Protein AF-A0A2V7AAL9-F1 (afdb_monomer_lite)

Foldseek 3Di:
DDDDAQWWAADPVGIKGFHDDWDADPVRQKIWTWIDHPVDPDDIDIDIDGSPDDTDTDDD

Sequence (60 aa):
MQLQIGDRMTDSTGELEVVGRPYTTKGGKNAHVRVQRASQPGVTETKMWGAYEIVSVRRA

Secondary structure (DSSP, 8-state):
----TT-EEEETTEEEEE-S--EEEGGGTEEEEEEEETTEEEEEEEEEEETT-----B--

Structure (mmCIF, N/CA/C/O backbone):
data_AF-A0A2V7AAL9-F1
#
_entry.id   AF-A0A2V7AAL9-F1
#
loop_
_atom_site.group_PDB
_atom_site.id
_atom_site.type_symbol
_atom_site.label_atom_id
_atom_site.label_alt_id
_atom_site.label_comp_id
_atom_site.label_asym_id
_atom_site.label_entity_id
_atom_site.label_seq_id
_atom_site.pdbx_PDB_ins_code
_atom_site.Cartn_x
_atom_site.Cartn_y
_atom_site.Cartn_z
_atom_site.occupancy
_atom_site.B_iso_or_equiv
_atom_site.auth_seq_id
_atom_site.auth_comp_id
_atom_site.auth_asym_id
_atom_site.auth_atom_id
_atom_site.pdbx_PDB_model_num
ATOM 1 N N . MET A 1 1 ? 8.772 -5.444 -5.232 1.00 73.00 1 MET A N 1
ATOM 2 C CA . MET A 1 1 ? 7.737 -4.793 -4.398 1.00 73.00 1 MET A CA 1
ATOM 3 C C . MET A 1 1 ? 6.894 -5.868 -3.723 1.00 73.00 1 MET A C 1
ATOM 5 O O . MET A 1 1 ? 6.483 -6.781 -4.425 1.00 73.00 1 MET A O 1
ATOM 9 N N . GLN A 1 2 ? 6.683 -5.794 -2.403 1.00 83.56 2 GLN A N 1
ATOM 10 C CA . GLN A 1 2 ? 5.990 -6.836 -1.617 1.00 83.56 2 GLN A CA 1
ATOM 11 C C . GLN A 1 2 ? 4.778 -6.336 -0.814 1.00 83.56 2 GLN A C 1
ATOM 13 O O . GLN A 1 2 ? 4.220 -7.114 -0.046 1.00 83.56 2 GLN A O 1
ATOM 18 N N . LEU A 1 3 ? 4.381 -5.068 -0.965 1.00 89.69 3 LEU A N 1
ATOM 19 C CA . LEU A 1 3 ? 3.196 -4.530 -0.292 1.00 89.69 3 LEU A CA 1
ATOM 20 C C . LEU A 1 3 ? 1.923 -5.196 -0.827 1.00 89.69 3 LEU A C 1
ATOM 22 O O . LEU A 1 3 ? 1.836 -5.527 -2.012 1.00 89.69 3 LEU A O 1
ATOM 26 N N . GLN A 1 4 ? 0.951 -5.397 0.052 1.00 92.44 4 GLN A N 1
ATOM 27 C CA . GLN A 1 4 ? -0.320 -6.057 -0.226 1.00 92.44 4 GLN A CA 1
ATOM 28 C C . GLN A 1 4 ? -1.475 -5.215 0.305 1.00 92.44 4 GLN A C 1
ATOM 30 O O . GLN A 1 4 ? -1.298 -4.391 1.196 1.00 92.44 4 GLN A O 1
ATOM 35 N N . ILE A 1 5 ? -2.665 -5.416 -0.259 1.00 94.19 5 ILE A N 1
ATOM 36 C CA . ILE A 1 5 ? -3.886 -4.795 0.261 1.00 94.19 5 ILE A CA 1
ATOM 37 C C . ILE A 1 5 ? -4.124 -5.303 1.687 1.00 94.19 5 ILE A C 1
ATOM 39 O O . ILE A 1 5 ? -4.001 -6.499 1.935 1.00 94.19 5 ILE A O 1
ATOM 43 N N . GLY A 1 6 ? -4.447 -4.391 2.603 1.00 93.88 6 GLY A N 1
ATOM 44 C CA . GLY A 1 6 ? -4.596 -4.655 4.034 1.00 93.88 6 GLY A CA 1
ATOM 45 C C . GLY A 1 6 ? -3.311 -4.479 4.848 1.00 93.88 6 GLY A C 1
ATOM 46 O O . GLY A 1 6 ? -3.386 -4.432 6.075 1.00 93.88 6 GLY A O 1
ATOM 47 N N . ASP A 1 7 ? -2.145 -4.328 4.206 1.00 94.31 7 ASP A N 1
ATOM 48 C CA . ASP A 1 7 ? -0.913 -3.992 4.922 1.00 94.31 7 ASP A CA 1
ATOM 49 C C . ASP A 1 7 ? -1.078 -2.663 5.651 1.00 94.31 7 ASP A C 1
ATOM 51 O O . ASP A 1 7 ? -1.531 -1.674 5.063 1.00 94.31 7 ASP A O 1
ATOM 55 N N . ARG A 1 8 ? -0.647 -2.624 6.914 1.00 94.38 8 ARG A N 1
ATOM 56 C CA . ARG A 1 8 ? -0.612 -1.392 7.697 1.00 94.38 8 ARG A CA 1
ATOM 57 C C . ARG A 1 8 ? 0.810 -0.937 7.949 1.00 94.38 8 ARG A C 1
ATOM 59 O O . ARG A 1 8 ? 1.684 -1.751 8.228 1.00 94.38 8 ARG A O 1
ATOM 66 N N . MET A 1 9 ? 1.043 0.362 7.858 1.00 92.62 9 MET A N 1
ATOM 67 C CA . MET A 1 9 ? 2.346 0.983 8.082 1.00 92.62 9 MET A CA 1
ATOM 68 C C . MET A 1 9 ? 2.176 2.302 8.821 1.00 92.62 9 MET A C 1
ATOM 70 O O . MET A 1 9 ? 1.168 2.983 8.654 1.00 92.62 9 MET A O 1
ATOM 74 N N . THR A 1 10 ? 3.170 2.681 9.612 1.00 91.31 10 THR A N 1
ATOM 75 C CA . THR A 1 10 ? 3.136 3.935 10.368 1.00 91.31 10 THR A CA 1
ATOM 76 C C . THR A 1 10 ? 4.043 4.954 9.708 1.00 91.31 10 THR A C 1
ATOM 78 O O . THR A 1 10 ? 5.194 4.656 9.391 1.00 91.31 10 THR A O 1
ATOM 81 N N . ASP A 1 11 ? 3.539 6.168 9.537 1.00 85.12 11 ASP A N 1
ATOM 82 C CA . ASP A 1 11 ? 4.349 7.328 9.193 1.00 85.12 11 ASP A CA 1
ATOM 83 C C . ASP A 1 11 ? 4.241 8.413 10.273 1.00 85.12 11 ASP A C 1
ATOM 85 O O . ASP A 1 11 ? 3.554 8.251 11.284 1.00 85.12 11 ASP A O 1
ATOM 89 N N . SER A 1 12 ? 4.919 9.543 10.060 1.00 84.38 12 SER A N 1
ATOM 90 C CA . SER A 1 12 ? 4.902 10.697 10.974 1.00 84.38 12 SER A CA 1
ATOM 91 C C . SER A 1 12 ? 3.507 11.274 11.235 1.00 84.38 12 SER A C 1
ATOM 93 O O . SER A 1 12 ? 3.322 12.066 12.153 1.00 84.38 12 SER A O 1
ATOM 95 N N . THR A 1 13 ? 2.526 10.887 10.431 1.00 83.94 13 THR A N 1
ATOM 96 C CA . THR A 1 13 ? 1.158 11.395 10.441 1.00 83.94 13 THR A CA 1
ATOM 97 C C . THR A 1 13 ? 0.135 10.336 10.880 1.00 83.94 13 THR A C 1
ATOM 99 O O . THR A 1 13 ? -1.058 10.627 10.929 1.00 83.94 13 THR A O 1
ATOM 102 N N . GLY A 1 14 ? 0.579 9.121 11.226 1.00 89.94 14 GLY A N 1
ATOM 103 C CA . GLY A 1 14 ? -0.244 8.051 11.796 1.00 89.94 14 GLY A CA 1
ATOM 104 C C . GLY A 1 14 ? -0.186 6.732 11.022 1.00 89.94 14 GLY A C 1
ATOM 105 O O . GLY A 1 14 ? 0.666 6.521 10.162 1.00 89.94 14 GLY A O 1
ATOM 106 N N . GLU A 1 15 ? -1.115 5.828 11.338 1.00 94.19 15 GLU A N 1
ATOM 107 C CA . GLU A 1 15 ? -1.227 4.532 10.662 1.00 94.19 15 GLU A CA 1
ATOM 108 C C . GLU A 1 15 ? -1.937 4.682 9.306 1.00 94.19 15 GLU A C 1
ATOM 110 O O . GLU A 1 15 ? -3.001 5.301 9.178 1.00 94.19 15 GLU A O 1
ATOM 115 N N . LEU A 1 16 ? -1.321 4.100 8.287 1.00 94.56 16 LEU A N 1
ATOM 116 C CA . LEU A 1 16 ? -1.807 3.990 6.926 1.00 94.56 16 LEU A CA 1
ATOM 117 C C . LEU A 1 16 ? -2.115 2.533 6.613 1.00 94.56 16 LEU A C 1
ATOM 119 O O . LEU A 1 16 ? -1.365 1.642 6.996 1.00 94.56 16 LEU A O 1
ATOM 123 N N . GLU A 1 17 ? -3.173 2.312 5.850 1.00 95.44 17 GLU A N 1
ATOM 124 C CA . GLU A 1 17 ? -3.585 1.005 5.350 1.00 95.44 17 GLU A CA 1
ATOM 125 C C . GLU A 1 17 ? -3.550 1.004 3.824 1.00 95.44 17 GLU A C 1
ATOM 127 O O . GLU A 1 17 ? -4.037 1.939 3.185 1.00 95.44 17 GLU A O 1
ATOM 132 N N . VAL A 1 18 ? -2.992 -0.044 3.225 1.00 95.19 18 VAL A N 1
ATOM 133 C CA . VAL A 1 18 ? -3.017 -0.244 1.775 1.00 95.19 18 VAL A CA 1
ATOM 134 C C . VAL A 1 18 ? -4.410 -0.683 1.340 1.00 95.19 18 VAL A C 1
ATOM 136 O O . VAL A 1 18 ? -4.887 -1.744 1.728 1.00 95.19 18 VAL A O 1
ATOM 139 N N . VAL A 1 19 ? -5.041 0.094 0.463 1.00 95.94 19 VAL A N 1
ATOM 140 C CA . VAL A 1 19 ? -6.419 -0.151 -0.006 1.00 95.94 19 VAL A CA 1
ATOM 141 C C . VAL A 1 19 ? -6.515 -0.454 -1.497 1.00 95.94 19 VAL A C 1
ATOM 143 O O . VAL A 1 19 ? -7.587 -0.766 -2.005 1.00 95.94 19 VAL A O 1
ATOM 146 N N . GLY A 1 20 ? -5.406 -0.354 -2.228 1.00 94.06 20 GLY A N 1
ATOM 147 C CA . GLY A 1 20 ? -5.368 -0.643 -3.657 1.00 94.06 20 GLY A CA 1
ATOM 148 C C . GLY A 1 20 ? -4.155 -1.466 -4.044 1.00 94.06 20 GLY A C 1
ATOM 149 O O . GLY A 1 20 ? -3.128 -1.446 -3.367 1.00 94.06 20 GLY A O 1
ATOM 150 N N . ARG A 1 21 ? -4.280 -2.185 -5.164 1.00 93.38 21 ARG A N 1
ATOM 151 C CA . ARG A 1 21 ? -3.207 -3.025 -5.694 1.00 93.38 21 ARG A CA 1
ATOM 152 C C . ARG A 1 21 ? -1.975 -2.162 -5.997 1.00 93.38 21 ARG A C 1
ATOM 154 O O . ARG A 1 21 ? -2.082 -1.249 -6.820 1.00 93.38 21 ARG A O 1
ATOM 161 N N . PRO A 1 22 ? -0.816 -2.450 -5.384 1.00 92.75 22 PRO A N 1
ATOM 162 C CA . PRO A 1 22 ? 0.406 -1.731 -5.700 1.00 92.75 22 PRO A CA 1
ATOM 163 C C . PRO A 1 22 ? 0.844 -1.950 -7.144 1.00 92.75 22 PRO A C 1
ATOM 165 O O . PRO A 1 22 ? 0.684 -3.042 -7.697 1.00 92.75 22 PRO A O 1
ATOM 168 N N . TYR A 1 23 ? 1.442 -0.924 -7.737 1.00 93.00 23 TYR A N 1
ATOM 169 C CA . TYR A 1 23 ? 2.024 -0.997 -9.072 1.00 93.00 23 TYR A CA 1
ATOM 170 C C . TYR A 1 23 ? 3.343 -0.234 -9.125 1.00 93.00 23 TYR A C 1
ATOM 172 O O . TYR A 1 23 ? 3.609 0.647 -8.308 1.00 93.00 23 TYR A O 1
ATOM 180 N N . THR A 1 24 ? 4.187 -0.578 -10.094 1.00 93.81 24 THR A N 1
ATOM 181 C CA . THR A 1 24 ? 5.505 0.039 -10.237 1.00 93.81 24 THR A CA 1
ATOM 182 C C . THR A 1 24 ? 5.629 0.845 -11.518 1.00 93.81 24 THR A C 1
ATOM 184 O O . THR A 1 24 ? 5.135 0.432 -12.564 1.00 93.81 24 THR A O 1
ATOM 187 N N . THR A 1 25 ? 6.357 1.955 -11.458 1.00 93.81 25 THR A N 1
ATOM 188 C CA . THR A 1 25 ? 6.693 2.804 -12.609 1.00 93.81 25 THR A CA 1
ATOM 189 C C . THR A 1 25 ? 8.216 2.915 -12.765 1.00 93.81 25 THR A C 1
ATOM 191 O O . THR A 1 25 ? 8.979 2.345 -11.978 1.00 93.81 25 THR A O 1
ATOM 194 N N . LYS A 1 26 ? 8.683 3.607 -13.818 1.00 93.81 26 LYS A N 1
ATOM 195 C CA . LYS A 1 26 ? 10.115 3.855 -14.087 1.00 93.81 26 LYS A CA 1
ATOM 196 C C . LYS A 1 26 ? 10.951 2.563 -14.114 1.00 93.81 26 LYS A C 1
ATOM 198 O O . LYS A 1 26 ? 11.993 2.467 -13.468 1.00 93.81 26 LYS A O 1
ATOM 203 N N . GLY A 1 27 ? 10.455 1.547 -14.824 1.00 91.56 27 GLY A N 1
ATOM 204 C CA . GLY A 1 27 ? 11.125 0.246 -14.940 1.00 91.56 27 GLY A CA 1
ATOM 205 C C . GLY A 1 27 ? 11.249 -0.500 -13.609 1.00 91.56 27 GLY A C 1
ATOM 206 O O . GLY A 1 27 ? 12.248 -1.171 -13.381 1.00 91.56 27 GLY A O 1
ATOM 207 N N . GLY A 1 28 ? 10.282 -0.332 -12.702 1.00 91.25 28 GLY A N 1
ATOM 208 C CA . GLY A 1 28 ? 10.287 -1.012 -11.408 1.00 91.25 28 GLY A CA 1
ATOM 209 C C . GLY A 1 28 ? 10.996 -0.253 -10.290 1.00 91.25 28 GLY A C 1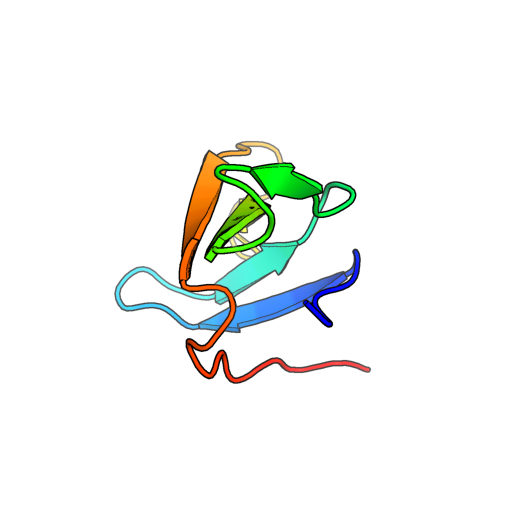
ATOM 210 O O . GLY A 1 28 ? 11.068 -0.779 -9.190 1.00 91.25 28 GLY A O 1
ATOM 211 N N . LYS A 1 29 ? 11.512 0.961 -10.535 1.00 93.25 29 LYS A N 1
ATOM 212 C CA . LYS A 1 29 ? 12.248 1.750 -9.528 1.00 93.25 29 LYS A CA 1
ATOM 213 C C . LYS A 1 29 ? 11.344 2.435 -8.512 1.00 93.25 29 LYS A C 1
ATOM 215 O O . LYS A 1 29 ? 11.767 2.643 -7.378 1.00 93.25 29 LYS A O 1
ATOM 220 N N . ASN A 1 3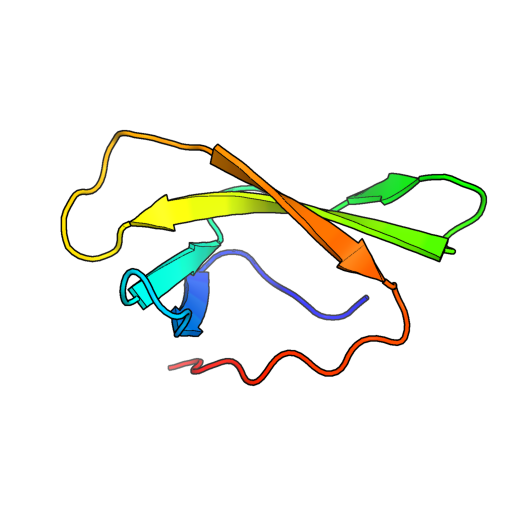0 ? 10.124 2.772 -8.918 1.00 94.62 30 ASN A N 1
ATOM 221 C CA . ASN A 1 30 ? 9.175 3.494 -8.084 1.00 94.62 30 ASN A CA 1
ATOM 222 C C . ASN A 1 30 ? 7.947 2.626 -7.849 1.00 94.62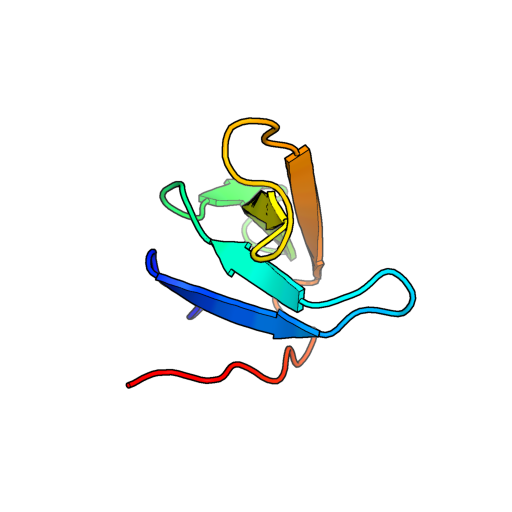 30 ASN A C 1
ATOM 224 O O . ASN A 1 30 ? 7.417 2.018 -8.778 1.00 94.62 30 ASN A O 1
ATOM 228 N N . ALA A 1 31 ? 7.503 2.600 -6.606 1.00 93.06 31 ALA A N 1
ATOM 229 C CA . ALA A 1 31 ? 6.432 1.780 -6.086 1.00 93.06 31 ALA A CA 1
ATOM 230 C C . ALA A 1 31 ? 5.276 2.704 -5.687 1.00 93.06 31 ALA A C 1
ATOM 232 O O . ALA A 1 31 ? 5.415 3.482 -4.750 1.00 93.06 31 ALA A O 1
ATOM 233 N N . HIS A 1 32 ? 4.154 2.642 -6.398 1.00 94.94 32 HIS A N 1
ATOM 234 C CA . HIS A 1 32 ? 2.966 3.441 -6.111 1.00 94.94 32 HIS A CA 1
ATOM 235 C C . HIS A 1 32 ? 1.935 2.587 -5.381 1.00 94.94 32 HIS A C 1
ATOM 237 O O . HIS A 1 32 ? 1.588 1.491 -5.834 1.00 94.94 32 HIS A O 1
ATOM 243 N N . VAL A 1 33 ? 1.424 3.097 -4.262 1.00 94.69 33 VAL A N 1
ATOM 244 C CA . VAL A 1 33 ? 0.429 2.400 -3.446 1.00 94.69 33 VAL A CA 1
ATOM 245 C C . VAL A 1 33 ? -0.682 3.349 -3.071 1.00 94.69 33 VAL A C 1
ATOM 247 O O . VAL A 1 33 ? -0.437 4.439 -2.554 1.00 94.69 33 VAL A O 1
ATOM 250 N N . ARG A 1 34 ? -1.914 2.903 -3.298 1.00 96.12 34 ARG A N 1
ATOM 251 C CA . ARG A 1 34 ? -3.091 3.593 -2.793 1.00 96.12 34 ARG A CA 1
ATOM 252 C C . ARG A 1 34 ? -3.303 3.196 -1.338 1.00 96.12 34 ARG A C 1
ATOM 254 O O . ARG A 1 34 ? -3.487 2.014 -1.044 1.00 96.12 34 ARG A O 1
ATOM 261 N N . VAL A 1 35 ? -3.282 4.183 -0.459 1.00 95.31 35 VAL A N 1
ATOM 262 C CA . VAL A 1 35 ? -3.423 4.033 0.987 1.00 95.31 35 VAL A CA 1
ATOM 263 C C . VAL A 1 35 ? -4.578 4.881 1.505 1.00 95.31 35 VAL A C 1
ATOM 265 O O . VAL A 1 35 ? -5.013 5.814 0.834 1.00 95.31 35 VAL A O 1
ATOM 268 N N . GLN A 1 36 ? -5.061 4.580 2.701 1.00 95.50 36 GLN A N 1
ATOM 269 C CA . GLN A 1 36 ? -5.941 5.452 3.478 1.00 95.50 36 GLN A CA 1
ATOM 270 C C . GLN A 1 36 ? -5.434 5.550 4.917 1.00 95.50 36 GLN A C 1
ATOM 272 O O . GLN A 1 36 ? -4.660 4.702 5.361 1.00 95.50 36 GLN A O 1
ATOM 277 N N . ARG A 1 37 ? -5.892 6.552 5.670 1.00 93.88 37 ARG A N 1
ATOM 278 C CA . ARG A 1 37 ? -5.666 6.592 7.121 1.00 93.88 37 ARG A CA 1
ATOM 279 C C . ARG A 1 37 ? -6.488 5.506 7.797 1.00 93.88 37 ARG A C 1
ATOM 281 O O . ARG A 1 37 ? -7.704 5.481 7.631 1.00 93.88 37 ARG A O 1
ATOM 288 N N . ALA A 1 38 ? -5.853 4.676 8.618 1.00 90.81 38 ALA A N 1
ATOM 289 C CA . ALA A 1 38 ? -6.576 3.666 9.392 1.00 90.81 38 ALA A CA 1
ATOM 290 C C . ALA A 1 38 ? -7.537 4.310 10.413 1.00 90.81 38 ALA A C 1
ATOM 292 O O . ALA A 1 38 ? -8.610 3.780 10.680 1.00 90.81 38 ALA A O 1
ATOM 293 N N . SER A 1 39 ? -7.177 5.486 10.945 1.00 89.69 39 SER A N 1
ATOM 294 C CA . SER A 1 39 ? -8.015 6.267 11.866 1.00 89.69 39 SER A CA 1
ATOM 295 C C . SER A 1 39 ? -9.160 7.025 11.185 1.00 89.69 39 SER A C 1
ATOM 297 O O . SER A 1 39 ? -10.123 7.389 11.853 1.00 89.69 39 SER A O 1
ATOM 299 N N . GLN A 1 40 ? -9.062 7.279 9.878 1.00 88.00 40 GLN A N 1
ATOM 300 C CA . GLN A 1 40 ? -10.070 8.005 9.107 1.00 88.00 40 GLN A CA 1
ATOM 301 C C . GLN A 1 40 ? -10.235 7.354 7.725 1.00 88.00 40 GLN A C 1
ATOM 303 O O . GLN A 1 40 ? -9.704 7.853 6.725 1.00 88.00 40 GLN A O 1
ATOM 308 N N . PRO A 1 41 ? -10.946 6.216 7.663 1.00 87.56 41 PRO A N 1
ATOM 309 C CA . PRO A 1 41 ? -11.180 5.515 6.410 1.00 87.56 41 PRO A CA 1
ATOM 310 C C . PRO A 1 41 ? -12.039 6.356 5.454 1.00 87.56 41 PRO A C 1
ATOM 312 O O . PRO A 1 41 ? -12.853 7.177 5.876 1.00 87.56 41 PRO A O 1
ATOM 315 N N . GLY A 1 42 ? -11.864 6.136 4.149 1.00 88.06 42 GLY A N 1
ATOM 316 C CA . GLY A 1 42 ? -12.658 6.786 3.096 1.00 88.06 42 GLY A CA 1
ATOM 317 C C . GLY A 1 42 ? -11.947 7.912 2.339 1.00 88.06 42 GLY A C 1
ATOM 318 O O . GLY A 1 42 ? -12.341 8.219 1.215 1.00 88.06 42 GLY A O 1
ATOM 319 N N . VAL A 1 43 ? -10.857 8.469 2.879 1.00 89.94 43 VAL A N 1
ATOM 320 C CA . VAL A 1 43 ? -9.961 9.363 2.128 1.00 89.94 43 VAL A CA 1
ATOM 321 C C . VAL A 1 43 ? -8.732 8.578 1.695 1.00 89.94 43 VAL A C 1
ATOM 323 O O . VAL A 1 43 ? -7.931 8.151 2.526 1.00 89.94 43 VAL A O 1
ATOM 326 N N . THR A 1 44 ? -8.584 8.383 0.383 1.00 93.81 44 THR A N 1
ATOM 327 C CA . THR A 1 44 ? -7.445 7.648 -0.172 1.00 93.81 44 THR A CA 1
ATOM 328 C C . THR A 1 44 ? -6.397 8.581 -0.758 1.00 93.81 44 THR A C 1
ATOM 330 O O . THR A 1 44 ? -6.737 9.466 -1.541 1.00 93.81 44 THR A O 1
ATOM 333 N N . GLU A 1 45 ? -5.130 8.298 -0.493 1.00 94.06 45 GLU A N 1
ATOM 334 C CA . GLU A 1 45 ? -3.965 8.958 -1.080 1.00 94.06 45 GLU A CA 1
ATOM 335 C C . GLU A 1 45 ? -3.135 7.937 -1.873 1.00 94.06 45 GLU A C 1
ATOM 337 O O . GLU A 1 45 ? -3.172 6.740 -1.591 1.00 94.06 45 GLU A O 1
ATOM 342 N N . THR A 1 46 ? -2.382 8.384 -2.881 1.00 95.50 46 THR A N 1
ATOM 343 C CA . THR A 1 46 ? -1.350 7.546 -3.509 1.00 95.50 46 THR A CA 1
ATOM 344 C C . THR A 1 46 ? 0.015 7.963 -2.996 1.00 95.50 46 THR A C 1
ATOM 346 O O . THR A 1 46 ? 0.481 9.057 -3.306 1.00 95.50 46 THR A O 1
ATOM 349 N N . LYS A 1 47 ? 0.675 7.069 -2.264 1.00 93.38 47 LYS A N 1
ATOM 350 C CA . LYS A 1 47 ? 2.062 7.249 -1.845 1.00 93.38 47 LYS A CA 1
ATOM 351 C C . LYS A 1 47 ? 3.021 6.547 -2.792 1.00 93.38 47 LYS A C 1
ATOM 353 O O . LYS A 1 47 ? 2.677 5.552 -3.436 1.00 93.38 47 LYS A O 1
ATOM 358 N N . MET A 1 48 ? 4.223 7.102 -2.878 1.00 94.12 48 MET A N 1
ATOM 359 C CA . MET A 1 48 ? 5.317 6.574 -3.677 1.00 94.12 48 MET A CA 1
ATOM 360 C C . MET A 1 48 ? 6.479 6.222 -2.758 1.00 94.12 48 MET A C 1
ATOM 362 O O . MET A 1 48 ? 6.894 7.052 -1.956 1.00 94.12 48 MET A O 1
ATOM 366 N N . TRP A 1 49 ? 7.022 5.026 -2.935 1.00 91.94 49 TRP A N 1
ATOM 367 C CA . TRP A 1 49 ? 8.269 4.591 -2.316 1.00 91.94 49 TRP A CA 1
ATOM 368 C C . TRP A 1 49 ? 9.282 4.231 -3.391 1.00 91.94 49 TRP A C 1
ATOM 370 O O . TRP A 1 49 ? 8.920 3.855 -4.515 1.00 91.94 49 TRP A O 1
ATOM 380 N N . GLY A 1 50 ? 10.564 4.288 -3.040 1.00 92.81 50 GLY A N 1
ATOM 381 C CA . GLY A 1 50 ? 11.574 3.586 -3.821 1.00 92.81 50 GLY A CA 1
ATOM 382 C C . GLY A 1 50 ? 11.316 2.079 -3.758 1.00 92.81 50 GLY A C 1
ATOM 383 O O . GLY A 1 50 ? 10.989 1.537 -2.709 1.00 92.81 50 GLY A O 1
ATOM 384 N N . ALA A 1 51 ? 11.491 1.354 -4.861 1.00 86.81 51 ALA A N 1
ATOM 385 C CA . ALA A 1 51 ? 11.285 -0.099 -4.863 1.0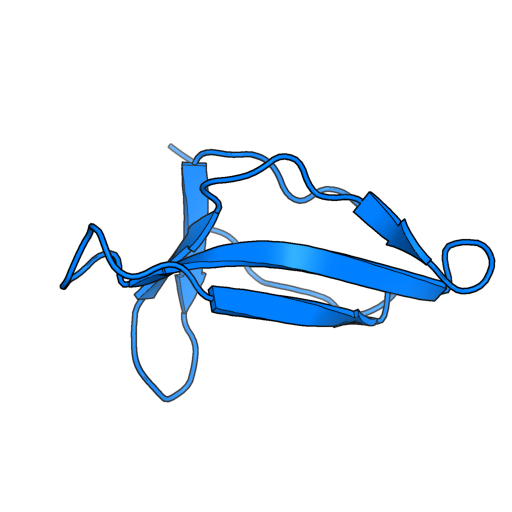0 86.81 51 ALA A CA 1
ATOM 386 C C . ALA A 1 51 ? 12.281 -0.873 -3.979 1.00 86.81 51 ALA A C 1
ATOM 388 O O . ALA A 1 51 ? 12.038 -2.039 -3.666 1.00 86.81 51 ALA A O 1
ATOM 389 N N . TYR A 1 52 ? 13.377 -0.217 -3.596 1.00 87.06 52 TYR A N 1
ATOM 390 C CA . TYR A 1 52 ? 14.409 -0.715 -2.686 1.00 87.06 52 TYR A CA 1
ATOM 391 C C . TYR A 1 52 ? 14.286 -0.128 -1.275 1.00 87.06 52 TYR A C 1
ATOM 393 O O . TYR A 1 52 ? 1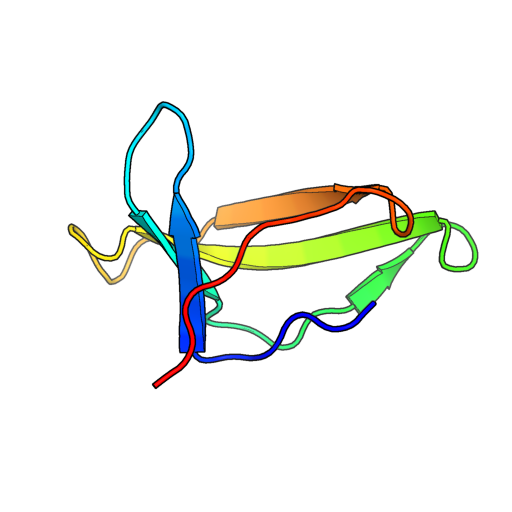5.117 -0.411 -0.418 1.00 87.06 52 TYR A O 1
ATOM 401 N N . GLU A 1 53 ? 13.283 0.717 -1.039 1.00 90.44 53 GLU A N 1
ATOM 402 C CA . GLU A 1 53 ? 13.018 1.281 0.275 1.00 90.44 53 GLU A CA 1
ATOM 403 C C . GLU A 1 53 ? 12.389 0.215 1.175 1.00 90.44 53 GLU A C 1
ATOM 405 O O . GLU A 1 53 ? 11.498 -0.532 0.756 1.00 90.44 53 GLU A O 1
ATOM 410 N N . ILE A 1 54 ? 12.875 0.125 2.412 1.00 89.75 54 ILE A N 1
ATOM 411 C CA . ILE A 1 54 ? 12.361 -0.828 3.393 1.00 89.75 54 ILE A CA 1
ATOM 412 C C . ILE A 1 54 ? 11.209 -0.162 4.134 1.00 89.75 54 ILE A C 1
ATOM 414 O O . ILE A 1 54 ? 11.407 0.799 4.873 1.00 89.75 54 ILE A O 1
ATOM 418 N N . VAL A 1 55 ? 10.008 -0.702 3.944 1.00 88.69 55 VAL A N 1
ATOM 419 C CA . VAL A 1 55 ? 8.796 -0.257 4.634 1.00 88.69 55 VAL A CA 1
ATOM 420 C C . VAL A 1 55 ? 8.401 -1.320 5.648 1.00 88.69 55 VAL A C 1
ATOM 422 O O . VAL A 1 55 ? 8.063 -2.446 5.278 1.00 88.69 55 VAL A O 1
ATOM 425 N N . SER A 1 56 ? 8.443 -0.965 6.930 1.00 91.06 56 SER A N 1
ATOM 426 C CA . SER A 1 56 ? 7.951 -1.827 8.002 1.00 91.06 56 SER A CA 1
ATOM 427 C C . SER A 1 56 ? 6.431 -1.909 7.934 1.00 91.06 56 SER A C 1
ATOM 429 O O . SER A 1 56 ? 5.744 -0.897 8.082 1.0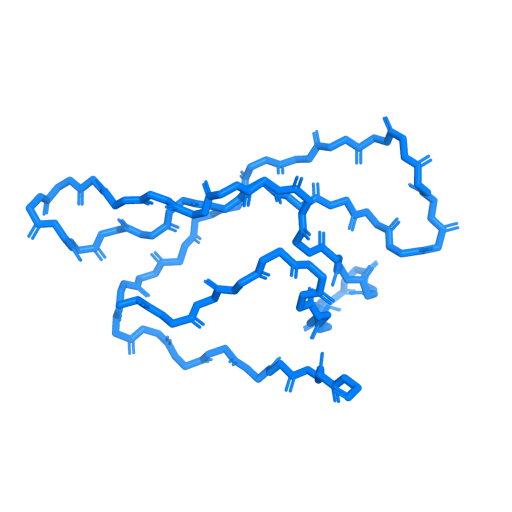0 91.06 56 SER A O 1
ATOM 431 N N . VAL A 1 57 ? 5.913 -3.119 7.724 1.00 92.25 57 VAL A N 1
ATOM 432 C CA . VAL A 1 57 ? 4.475 -3.383 7.662 1.00 92.25 57 VAL A CA 1
ATOM 433 C C . VAL A 1 57 ? 4.030 -4.306 8.782 1.00 92.25 57 VAL A C 1
ATOM 435 O O . VAL A 1 57 ? 4.736 -5.241 9.161 1.00 92.25 57 VAL A O 1
ATOM 438 N N . ARG A 1 58 ? 2.821 -4.063 9.275 1.00 90.38 58 ARG A N 1
ATOM 439 C CA . ARG A 1 58 ? 2.082 -4.973 10.135 1.00 90.38 58 ARG A CA 1
ATOM 440 C C . ARG A 1 58 ? 1.034 -5.693 9.295 1.00 90.38 58 ARG A C 1
ATOM 442 O O . ARG A 1 58 ? 0.232 -5.058 8.611 1.00 90.38 58 ARG A O 1
ATOM 449 N N . ARG A 1 59 ? 1.066 -7.020 9.372 1.00 86.81 59 ARG A N 1
ATOM 450 C CA . ARG A 1 59 ? 0.107 -7.949 8.766 1.00 86.81 59 ARG A CA 1
ATOM 451 C C . ARG A 1 59 ? -0.503 -8.786 9.888 1.00 86.81 59 ARG A C 1
ATOM 453 O O . ARG A 1 59 ? 0.198 -9.057 10.866 1.00 86.81 59 ARG A O 1
ATOM 460 N N . ALA A 1 60 ? -1.789 -9.100 9.780 1.00 67.31 60 ALA A N 1
ATOM 461 C CA . ALA A 1 60 ? -2.458 -10.052 10.667 1.00 67.31 60 ALA A CA 1
ATOM 462 C C . ALA A 1 60 ? -2.196 -11.488 10.202 1.00 67.31 60 ALA A C 1
ATOM 464 O O . ALA A 1 60 ? -2.057 -11.677 8.970 1.00 67.31 60 ALA A O 1
#

pLDDT: mean 91.12, std 5.04, range [67.31, 96.12]

Radius of gyration: 10.95 Å; chains: 1; bounding box: 27×21×27 Å